Protein AF-A0A3R9VTT6-F1 (afdb_monomer_lite)

pLDDT: mean 97.36, std 1.84, range [86.12, 98.75]

Radius of gyration: 13.42 Å; chains: 1; bounding box: 31×19×38 Å

Secondary structure (DSSP, 8-state):
---EE---SGGG-SHHHHHHHHHTTPEEPEEESSSSB-S-----SSS--EEE----BTTTTBPPHHHHHH-

Structure (mmCIF, N/CA/C/O backbone):
data_AF-A0A3R9VTT6-F1
#
_entry.id   AF-A0A3R9VTT6-F1
#
loop_
_atom_site.group_PDB
_atom_site.id
_atom_site.type_symbol
_atom_site.label_atom_id
_atom_site.label_alt_id
_atom_site.label_comp_id
_atom_site.label_asym_id
_atom_site.label_entity_id
_atom_site.label_seq_id
_atom_site.pdbx_PDB_ins_code
_atom_site.Cartn_x
_atom_site.Cartn_y
_atom_site.Cartn_z
_atom_site.occupancy
_atom_site.B_iso_or_equiv
_atom_site.auth_seq_id
_atom_site.auth_comp_id
_atom_site.auth_asym_id
_atom_site.auth_atom_id
_atom_site.pdbx_PDB_model_num
ATOM 1 N N . THR A 1 1 ? -19.825 4.486 2.909 1.00 86.12 1 THR A N 1
ATOM 2 C CA . THR A 1 1 ? -18.774 5.134 2.092 1.00 86.12 1 THR A CA 1
ATOM 3 C C . THR A 1 1 ? -17.463 4.397 2.268 1.00 86.12 1 THR A C 1
ATOM 5 O O . THR A 1 1 ? -17.198 3.966 3.380 1.00 86.12 1 THR A O 1
ATOM 8 N N . ARG A 1 2 ? -16.662 4.225 1.207 1.00 96.94 2 ARG A N 1
ATOM 9 C CA . ARG A 1 2 ? -15.309 3.639 1.283 1.00 96.94 2 ARG A CA 1
ATOM 10 C C . ARG A 1 2 ? -14.266 4.760 1.351 1.00 96.94 2 ARG A C 1
ATOM 12 O O . ARG A 1 2 ? -14.292 5.645 0.504 1.00 96.94 2 ARG A O 1
ATOM 19 N N . VAL A 1 3 ? -13.384 4.728 2.353 1.00 98.50 3 VAL A N 1
ATOM 20 C CA . VAL A 1 3 ? -12.330 5.737 2.582 1.00 98.50 3 VAL A CA 1
ATOM 21 C C . VAL A 1 3 ? -10.949 5.084 2.565 1.00 98.50 3 VAL A C 1
ATOM 23 O O . VAL A 1 3 ? -10.715 4.123 3.295 1.00 98.50 3 VAL A O 1
ATOM 26 N N . ALA A 1 4 ? -10.035 5.626 1.758 1.00 98.62 4 ALA A N 1
ATOM 27 C CA . ALA A 1 4 ? -8.622 5.259 1.762 1.00 98.62 4 ALA A CA 1
ATOM 28 C C . ALA A 1 4 ? -7.781 6.412 2.325 1.00 98.62 4 ALA A C 1
ATOM 30 O O . ALA A 1 4 ? -8.027 7.575 2.000 1.00 98.62 4 ALA A O 1
ATOM 31 N N . VAL A 1 5 ? -6.781 6.088 3.144 1.00 98.62 5 VAL A N 1
ATOM 32 C CA . VAL A 1 5 ? -5.858 7.058 3.750 1.00 98.62 5 VAL A CA 1
ATOM 33 C C . VAL A 1 5 ? -4.435 6.722 3.329 1.00 98.62 5 VAL A C 1
ATOM 35 O O . VAL A 1 5 ? -4.012 5.570 3.408 1.00 98.62 5 VAL A O 1
ATOM 38 N N . GLU A 1 6 ? -3.678 7.727 2.893 1.00 98.56 6 GLU A N 1
ATOM 39 C CA . GLU A 1 6 ? -2.323 7.536 2.379 1.00 98.56 6 GLU A CA 1
ATOM 40 C C . GLU A 1 6 ? -1.308 8.458 3.077 1.00 98.56 6 GLU A C 1
ATOM 42 O O . GLU A 1 6 ? -0.993 9.543 2.573 1.00 98.56 6 GLU A O 1
ATOM 47 N N . PRO A 1 7 ? -0.780 8.054 4.249 1.00 97.31 7 PRO A N 1
ATOM 48 C CA . PRO A 1 7 ? 0.244 8.826 4.935 1.00 97.31 7 PRO A CA 1
ATOM 49 C C . PRO A 1 7 ? 1.546 8.900 4.127 1.00 97.31 7 PRO A C 1
ATOM 51 O O . PRO A 1 7 ? 1.876 8.022 3.329 1.00 97.31 7 PRO A O 1
ATOM 54 N N . ARG A 1 8 ? 2.298 9.986 4.324 1.00 96.56 8 ARG A N 1
ATOM 55 C CA . ARG A 1 8 ? 3.504 10.317 3.537 1.00 96.56 8 ARG A CA 1
ATOM 56 C C . ARG A 1 8 ? 4.804 10.241 4.328 1.00 96.56 8 ARG A C 1
ATOM 58 O O . ARG A 1 8 ? 5.865 10.454 3.754 1.00 96.56 8 ARG A O 1
ATOM 65 N N . HIS A 1 9 ? 4.722 9.977 5.628 1.00 97.50 9 HIS A N 1
ATOM 66 C CA . HIS A 1 9 ? 5.855 10.057 6.541 1.00 97.50 9 HIS A CA 1
ATOM 67 C C . HIS A 1 9 ? 5.933 8.817 7.434 1.00 97.50 9 HIS A C 1
ATOM 69 O O . HIS A 1 9 ? 4.904 8.286 7.847 1.00 97.50 9 HIS A O 1
ATOM 75 N N . ALA A 1 10 ? 7.151 8.373 7.756 1.00 96.94 10 ALA A N 1
ATOM 76 C CA . ALA A 1 10 ? 7.373 7.122 8.482 1.00 96.94 10 ALA A CA 1
ATOM 77 C C . ALA A 1 10 ? 6.818 7.121 9.915 1.00 96.94 10 ALA A C 1
ATOM 79 O O . ALA A 1 10 ? 6.498 6.067 10.453 1.00 96.94 10 ALA A O 1
ATOM 80 N N . SER A 1 11 ? 6.634 8.302 10.511 1.00 97.75 11 SER A N 1
ATOM 81 C CA . SER A 1 11 ? 6.036 8.455 11.845 1.00 97.75 11 SER A CA 1
ATOM 82 C C . SER A 1 11 ? 4.590 7.956 11.943 1.00 97.75 11 SER A C 1
ATOM 84 O O . SER A 1 11 ? 4.085 7.806 13.047 1.00 97.75 11 SER A O 1
ATOM 86 N N . TRP A 1 12 ? 3.914 7.707 10.817 1.00 98.25 12 TRP A N 1
ATOM 87 C CA . TRP A 1 12 ? 2.561 7.145 10.794 1.00 98.25 12 TRP A CA 1
ATOM 88 C C . TRP A 1 12 ? 2.531 5.620 10.929 1.00 98.25 12 TRP A C 1
ATOM 90 O O . TRP A 1 12 ? 1.460 5.042 11.097 1.00 98.25 12 TRP A O 1
ATOM 100 N N . TRP A 1 13 ? 3.679 4.944 10.847 1.00 97.88 13 TRP A N 1
ATOM 101 C CA . TRP A 1 13 ? 3.756 3.485 10.897 1.00 97.88 13 TRP A CA 1
ATOM 102 C C . TRP A 1 13 ? 3.780 2.974 12.337 1.00 97.88 13 TRP A C 1
ATOM 104 O O . TRP A 1 13 ? 4.711 2.291 12.755 1.00 97.88 13 TRP A O 1
ATOM 114 N N . THR A 1 14 ? 2.733 3.292 13.095 1.00 98.31 14 THR A N 1
ATOM 115 C CA . THR A 1 14 ? 2.567 2.849 14.482 1.00 98.31 14 THR A CA 1
ATOM 116 C C . THR A 1 14 ? 1.394 1.873 14.624 1.00 98.31 14 THR A C 1
ATOM 118 O O . THR A 1 14 ? 0.457 1.905 13.815 1.00 98.31 14 THR A O 1
ATOM 121 N N . PRO A 1 15 ? 1.407 1.004 15.653 1.00 98.38 15 PRO A N 1
ATOM 122 C CA . PRO A 1 15 ? 0.255 0.170 15.992 1.00 98.38 15 PRO A CA 1
ATOM 123 C C . PRO A 1 15 ? -1.028 0.982 16.219 1.00 98.38 15 PRO A C 1
ATOM 125 O O . PRO A 1 15 ? -2.090 0.569 15.760 1.00 98.38 15 PRO A O 1
ATOM 128 N N . ASP A 1 16 ? -0.925 2.163 16.833 1.00 98.50 16 ASP A N 1
ATOM 129 C CA . ASP A 1 16 ? -2.078 3.021 17.136 1.00 98.50 16 ASP A CA 1
ATOM 130 C C . ASP A 1 16 ? -2.769 3.518 15.862 1.00 98.50 16 ASP A C 1
ATOM 132 O O . ASP A 1 16 ? -3.988 3.416 15.721 1.00 98.50 16 ASP A O 1
ATOM 136 N N . VAL A 1 17 ? -1.990 3.988 14.880 1.00 98.44 17 VAL A N 1
ATOM 137 C CA . VAL A 1 17 ? -2.533 4.405 13.579 1.00 98.44 17 VAL A CA 1
ATOM 138 C C . VAL A 1 17 ? -3.183 3.219 12.869 1.00 98.44 17 VAL A C 1
ATOM 140 O O . VAL A 1 17 ? -4.271 3.359 12.305 1.00 98.44 17 VAL A O 1
ATOM 143 N N . ARG A 1 18 ? -2.563 2.032 12.920 1.00 98.62 18 ARG A N 1
ATOM 144 C CA . ARG A 1 18 ? -3.159 0.812 12.361 1.00 98.62 18 ARG A CA 1
ATOM 145 C C . ARG A 1 18 ? -4.500 0.479 13.022 1.00 98.62 18 ARG A C 1
ATOM 147 O O . ARG A 1 18 ? -5.428 0.106 12.299 1.00 98.62 18 ARG A O 1
ATOM 154 N N . SER A 1 19 ? -4.603 0.610 14.348 1.00 98.69 19 SER A N 1
ATOM 155 C CA . SER A 1 19 ? -5.855 0.380 15.084 1.00 98.69 19 SER A CA 1
ATOM 156 C C . SER A 1 19 ? -6.935 1.332 14.598 1.00 98.69 19 SER A C 1
ATOM 158 O O . SER A 1 19 ? -7.963 0.873 14.117 1.00 98.69 19 SER A O 1
ATOM 160 N N . VAL A 1 20 ? -6.653 2.640 14.568 1.00 98.62 20 VAL A N 1
ATOM 161 C CA . VAL A 1 20 ? -7.619 3.655 14.116 1.00 98.62 20 VAL A CA 1
ATOM 162 C C . VAL A 1 20 ? -8.148 3.358 12.712 1.00 98.62 20 VAL A C 1
ATOM 164 O O . VAL A 1 20 ? -9.348 3.477 12.471 1.00 98.62 20 VAL A O 1
ATOM 167 N N . LEU A 1 21 ? -7.284 2.958 11.773 1.00 98.69 21 LEU A N 1
ATOM 168 C CA . LEU A 1 21 ? -7.730 2.600 10.423 1.00 98.69 21 LEU A CA 1
ATOM 169 C C . LEU A 1 21 ? -8.615 1.346 10.424 1.00 98.69 21 LEU A C 1
ATOM 171 O O . LEU A 1 21 ? -9.632 1.326 9.731 1.00 98.69 21 LEU A O 1
ATOM 175 N N . THR A 1 22 ? -8.252 0.339 11.222 1.00 98.69 22 THR A N 1
ATOM 176 C CA . THR A 1 22 ? -9.006 -0.917 11.353 1.00 98.69 22 THR A CA 1
ATOM 177 C C . THR A 1 22 ? -10.379 -0.689 11.978 1.00 98.69 22 THR A C 1
ATOM 179 O O . THR A 1 22 ? -11.390 -1.084 11.400 1.00 98.69 22 THR A O 1
ATOM 182 N N . ASP A 1 23 ? -10.434 0.041 13.090 1.00 98.56 23 ASP A N 1
ATOM 183 C CA . ASP A 1 23 ? -11.660 0.336 13.839 1.00 98.56 23 ASP A CA 1
ATOM 184 C C . ASP A 1 23 ? -12.659 1.164 13.019 1.00 98.56 23 ASP A C 1
ATOM 186 O O . ASP A 1 23 ? -13.867 1.134 13.255 1.00 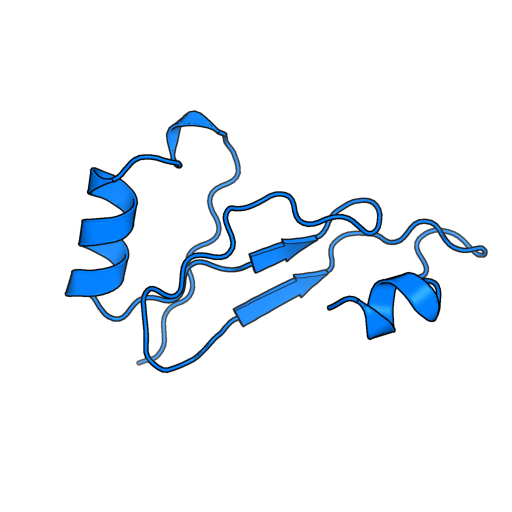98.56 23 ASP A O 1
ATOM 190 N N . ARG A 1 24 ? -12.165 1.914 12.026 1.00 98.31 24 ARG A N 1
ATOM 191 C CA . ARG A 1 24 ? -12.985 2.720 11.111 1.00 98.31 24 ARG A CA 1
ATOM 192 C C . ARG A 1 24 ? -13.254 2.049 9.767 1.00 98.31 24 ARG A C 1
ATOM 194 O O . ARG A 1 24 ? -13.904 2.664 8.922 1.00 98.31 24 ARG A O 1
ATOM 201 N N . GLY A 1 25 ? -12.754 0.833 9.542 1.00 98.31 25 GLY A N 1
ATOM 202 C CA . GLY A 1 25 ? -12.866 0.146 8.253 1.00 98.31 25 GLY A CA 1
ATOM 203 C C . GLY A 1 2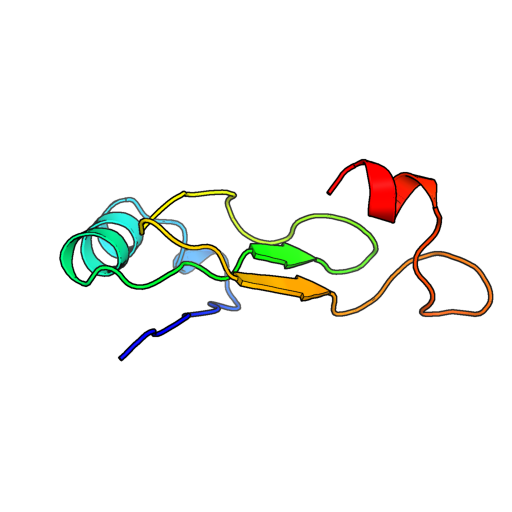5 ? -12.260 0.942 7.088 1.00 98.31 25 GLY A C 1
ATOM 204 O O . GLY A 1 25 ? -12.711 0.807 5.945 1.00 98.31 25 GLY A O 1
ATOM 205 N N . ALA A 1 26 ? -11.263 1.787 7.366 1.00 98.69 26 ALA A N 1
ATOM 206 C CA . ALA A 1 26 ? -10.579 2.606 6.374 1.00 98.69 26 ALA A CA 1
ATOM 207 C C . ALA A 1 26 ? -9.382 1.843 5.796 1.00 98.69 26 ALA A C 1
ATOM 209 O O . ALA A 1 26 ? -8.584 1.261 6.532 1.00 98.69 26 ALA A O 1
ATOM 210 N N . ALA A 1 27 ? -9.222 1.865 4.473 1.00 98.75 27 ALA A N 1
ATOM 211 C CA . ALA A 1 27 ? -8.081 1.228 3.828 1.00 98.75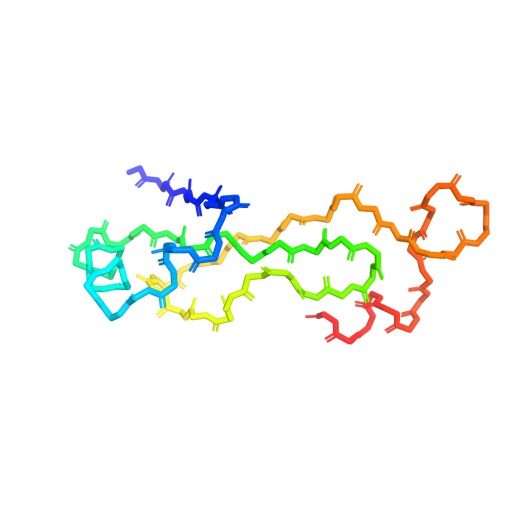 27 ALA A CA 1
ATOM 212 C C . ALA A 1 27 ? -6.819 2.076 4.034 1.00 98.75 27 ALA A C 1
ATOM 214 O O . ALA A 1 27 ? -6.784 3.247 3.646 1.00 98.75 27 ALA A O 1
ATOM 215 N N . LEU A 1 28 ? -5.754 1.482 4.576 1.00 98.75 28 LEU A N 1
ATOM 216 C CA . LEU A 1 28 ? -4.414 2.005 4.343 1.00 98.75 28 LEU A CA 1
ATOM 217 C C . LEU A 1 28 ? -4.126 1.864 2.847 1.00 98.75 28 LEU A C 1
ATOM 219 O O . LEU A 1 28 ? -4.124 0.756 2.313 1.00 98.75 28 LEU A O 1
ATOM 223 N N . CYS A 1 29 ? -3.876 2.978 2.168 1.00 98.62 29 CYS A N 1
ATOM 224 C CA . CYS A 1 29 ? -3.455 2.933 0.780 1.00 98.62 29 CYS A CA 1
ATOM 225 C C . CYS A 1 29 ? -2.033 2.360 0.695 1.00 98.62 29 CYS A C 1
ATOM 227 O O . CYS A 1 29 ? -1.072 2.920 1.236 1.00 98.62 29 CYS A O 1
ATOM 229 N N . TRP A 1 30 ? -1.891 1.244 -0.016 1.00 98.44 30 TRP A N 1
ATOM 230 C CA . TRP A 1 30 ? -0.588 0.690 -0.353 1.00 98.44 30 TRP A CA 1
ATOM 231 C C . TRP A 1 30 ? 0.005 1.512 -1.490 1.00 98.44 30 TRP A C 1
ATOM 233 O O . TRP A 1 30 ? -0.557 1.576 -2.581 1.00 98.44 30 TRP A O 1
ATOM 243 N N . ALA A 1 31 ? 1.109 2.201 -1.227 1.00 98.19 31 ALA A N 1
ATOM 244 C CA . ALA A 1 31 ? 1.716 3.084 -2.211 1.00 98.19 31 ALA A CA 1
ATOM 245 C C . ALA A 1 31 ? 2.999 2.474 -2.764 1.00 98.19 31 ALA A C 1
ATOM 247 O O . ALA A 1 31 ? 3.802 1.907 -2.023 1.00 98.19 31 ALA A O 1
ATOM 248 N N . ASP A 1 32 ? 3.212 2.664 -4.060 1.00 97.94 32 ASP A N 1
ATOM 249 C CA . ASP A 1 32 ? 4.469 2.372 -4.735 1.00 97.94 32 ASP A CA 1
ATOM 250 C C . ASP A 1 32 ? 5.137 3.670 -5.186 1.00 97.94 32 ASP A C 1
ATOM 252 O O . ASP A 1 32 ? 4.474 4.560 -5.737 1.00 97.94 32 ASP A O 1
ATOM 256 N N . ARG A 1 33 ? 6.457 3.746 -5.018 1.00 97.00 33 ARG A N 1
ATOM 257 C CA . ARG A 1 33 ? 7.309 4.709 -5.717 1.00 97.00 33 ARG A CA 1
ATOM 258 C C . ARG A 1 33 ? 8.620 4.036 -6.089 1.00 97.00 33 ARG A C 1
ATOM 260 O O . ARG A 1 33 ? 9.273 3.414 -5.257 1.00 97.00 33 ARG A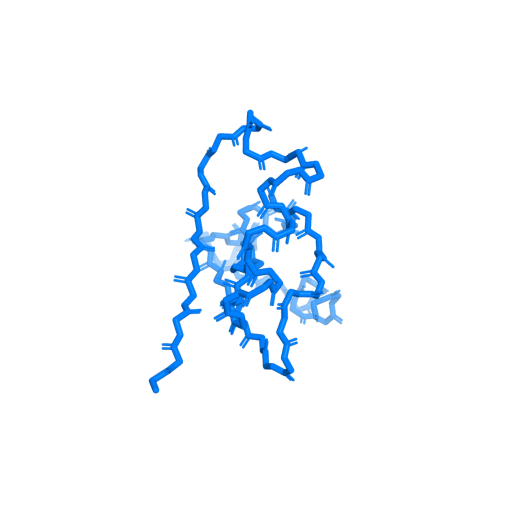 O 1
ATOM 267 N N . GLY A 1 34 ? 9.039 4.211 -7.336 1.00 97.19 34 GLY A N 1
ATOM 268 C CA . GLY A 1 34 ? 10.249 3.583 -7.845 1.00 97.19 34 GLY A CA 1
ATOM 269 C C . GLY A 1 34 ? 10.110 2.065 -7.954 1.00 97.19 34 GLY A C 1
ATOM 270 O O . GLY A 1 34 ? 11.092 1.358 -7.727 1.00 97.19 34 GLY A O 1
ATOM 271 N N . SER A 1 35 ? 8.918 1.563 -8.301 1.00 97.00 35 SER A N 1
ATOM 272 C CA . SER A 1 35 ? 8.638 0.123 -8.406 1.00 97.00 35 SER A CA 1
ATOM 273 C C . SER A 1 35 ? 8.920 -0.648 -7.108 1.00 97.00 35 SER A C 1
ATOM 275 O O . SER A 1 35 ? 9.400 -1.783 -7.146 1.00 97.00 35 SER A O 1
ATOM 277 N N . ARG A 1 36 ? 8.692 0.000 -5.961 1.00 95.94 36 ARG A N 1
ATOM 278 C CA . ARG A 1 36 ? 8.794 -0.574 -4.619 1.00 95.94 36 ARG A CA 1
ATOM 279 C C . ARG A 1 36 ? 7.645 -0.069 -3.737 1.00 95.94 36 ARG A C 1
ATOM 281 O O . ARG A 1 36 ? 7.334 1.125 -3.806 1.00 95.94 36 ARG A O 1
ATOM 288 N N . PRO A 1 37 ? 7.080 -0.920 -2.858 1.00 96.62 37 PRO A N 1
ATOM 289 C CA . PRO A 1 37 ? 6.207 -0.469 -1.780 1.00 96.62 37 PRO A CA 1
ATOM 290 C C . PRO A 1 37 ? 6.911 0.557 -0.885 1.00 96.62 37 PRO A C 1
ATOM 292 O O . PRO A 1 37 ? 8.069 0.366 -0.512 1.00 96.62 37 PRO A O 1
ATOM 295 N N . VAL A 1 38 ? 6.205 1.630 -0.526 1.00 96.94 38 VAL A N 1
ATOM 296 C CA . VAL A 1 38 ? 6.693 2.675 0.397 1.00 96.94 38 VAL A CA 1
ATOM 297 C C . VAL A 1 38 ? 5.823 2.832 1.647 1.00 96.94 38 VAL A C 1
ATOM 299 O O . VAL A 1 38 ? 6.102 3.681 2.491 1.00 96.94 38 VAL A O 1
ATOM 302 N N . THR A 1 39 ? 4.782 2.011 1.782 1.00 97.75 39 THR A N 1
ATOM 303 C CA . THR A 1 39 ? 3.937 1.914 2.977 1.00 97.75 39 THR A CA 1
ATOM 304 C C . THR A 1 39 ? 3.897 0.465 3.476 1.00 97.75 39 THR A C 1
ATOM 306 O O . THR A 1 39 ? 4.131 -0.459 2.690 1.00 97.75 39 THR A O 1
ATOM 309 N N . PRO A 1 40 ? 3.616 0.227 4.770 1.00 97.31 40 PRO A N 1
ATOM 310 C CA . PRO A 1 40 ? 3.347 -1.118 5.264 1.00 97.31 40 PRO A CA 1
ATOM 311 C C . PRO A 1 40 ? 2.160 -1.748 4.523 1.00 97.31 40 PRO A C 1
ATOM 313 O O . PRO A 1 40 ? 1.141 -1.092 4.311 1.00 97.31 40 PRO A O 1
ATOM 316 N N . LEU A 1 41 ? 2.245 -3.039 4.191 1.00 96.88 41 LEU A N 1
ATOM 317 C CA . LEU A 1 41 ? 1.154 -3.778 3.539 1.00 96.88 41 LEU A CA 1
ATOM 318 C C . LEU A 1 41 ? 0.117 -4.283 4.557 1.00 96.88 41 LEU A C 1
ATOM 320 O O . LEU A 1 41 ? -0.271 -5.451 4.570 1.00 96.88 41 LEU A O 1
ATOM 324 N N . TRP A 1 42 ? -0.302 -3.411 5.477 1.00 98.19 42 TRP A N 1
ATOM 325 C CA . TRP A 1 42 ? -1.327 -3.754 6.458 1.00 98.19 42 TRP A CA 1
ATOM 326 C C . TRP A 1 42 ? -2.693 -3.831 5.791 1.00 98.19 42 TRP A C 1
ATOM 328 O O . TRP A 1 42 ? -3.099 -2.919 5.071 1.00 98.19 42 TRP A O 1
ATOM 338 N N . ARG A 1 43 ? -3.431 -4.898 6.094 1.00 98.06 43 ARG A N 1
ATOM 339 C CA . ARG A 1 43 ? -4.852 -4.999 5.779 1.00 98.06 43 ARG A CA 1
ATOM 340 C C . ARG A 1 43 ? -5.654 -4.411 6.938 1.00 98.06 43 ARG A C 1
ATOM 342 O O . ARG A 1 43 ? -5.711 -5.013 8.006 1.00 98.06 43 ARG A O 1
ATOM 349 N N . THR A 1 44 ? -6.226 -3.229 6.728 1.00 98.62 44 THR A N 1
ATOM 350 C CA . THR A 1 44 ? -7.016 -2.488 7.733 1.00 98.62 44 THR A CA 1
ATOM 351 C C . THR A 1 44 ? -8.513 -2.481 7.424 1.00 98.62 44 THR A C 1
ATOM 353 O O . THR A 1 44 ? -9.298 -1.929 8.177 1.00 98.62 44 THR A O 1
ATOM 356 N N . THR A 1 45 ? -8.938 -3.077 6.310 1.00 98.56 45 THR A N 1
ATOM 357 C CA . THR A 1 45 ? -10.354 -3.228 5.961 1.00 98.56 45 THR A CA 1
ATOM 358 C C . THR A 1 45 ? -10.544 -4.418 5.011 1.00 98.56 45 THR A C 1
ATOM 360 O O . THR A 1 45 ? -9.579 -5.106 4.646 1.00 98.56 45 THR A O 1
ATOM 363 N N . ASP A 1 46 ? -11.786 -4.725 4.652 1.00 97.81 46 ASP A N 1
ATOM 364 C CA . ASP A 1 46 ? -12.140 -5.861 3.793 1.00 97.81 46 ASP A CA 1
ATOM 365 C C . ASP A 1 46 ? -11.847 -5.610 2.301 1.00 97.81 46 ASP A C 1
ATOM 367 O O . ASP A 1 46 ? -11.736 -6.569 1.536 1.00 97.81 46 ASP A O 1
ATOM 371 N N . TRP A 1 47 ? -11.611 -4.352 1.915 1.00 98.12 47 TRP A N 1
ATOM 372 C CA . TRP A 1 47 ? -11.189 -3.912 0.582 1.00 98.12 47 TRP A CA 1
ATOM 373 C C . TRP A 1 47 ? -9.793 -3.253 0.589 1.00 98.12 47 TRP A C 1
ATOM 375 O O . TRP A 1 47 ? -9.259 -2.879 1.629 1.00 98.12 47 TRP A O 1
ATOM 385 N N . GLY A 1 48 ? -9.175 -3.123 -0.587 1.00 97.19 48 GLY A N 1
ATOM 386 C CA . GLY A 1 48 ? -7.837 -2.541 -0.743 1.00 97.19 48 GLY A CA 1
ATOM 387 C C . GLY A 1 48 ? -7.814 -1.352 -1.699 1.00 97.19 48 GLY A C 1
ATOM 388 O O . GLY A 1 48 ? -8.654 -1.243 -2.592 1.00 97.19 48 GLY A O 1
ATOM 389 N N . TYR A 1 49 ? -6.821 -0.480 -1.525 1.00 98.38 49 TYR A N 1
ATOM 390 C CA . TYR A 1 49 ? -6.505 0.598 -2.459 1.00 98.38 49 TYR A CA 1
ATOM 391 C C . TYR A 1 49 ? -4.992 0.635 -2.678 1.00 98.38 49 TYR A C 1
ATOM 393 O O . TYR A 1 49 ? -4.235 0.742 -1.713 1.00 98.38 49 TYR A O 1
ATOM 401 N N . VAL A 1 50 ? -4.557 0.549 -3.934 1.00 97.94 50 VAL A N 1
ATOM 402 C CA . VAL A 1 50 ? -3.138 0.587 -4.314 1.00 97.94 50 VAL A CA 1
ATOM 403 C C . VAL A 1 50 ? -2.896 1.803 -5.200 1.00 97.94 50 VAL A C 1
ATOM 405 O O . VAL A 1 50 ? -3.677 2.060 -6.118 1.00 97.94 50 VAL A O 1
ATOM 408 N N . ARG A 1 51 ? -1.822 2.560 -4.942 1.00 98.44 51 ARG A N 1
ATOM 409 C CA . ARG A 1 51 ? -1.476 3.754 -5.723 1.00 98.44 51 ARG A CA 1
ATOM 410 C C . ARG A 1 51 ? -0.038 3.727 -6.230 1.00 98.44 51 ARG A C 1
ATOM 412 O O . ARG A 1 51 ? 0.923 3.847 -5.468 1.00 98.44 51 ARG A O 1
ATOM 419 N N . PHE A 1 52 ? 0.087 3.626 -7.549 1.00 97.94 52 PHE A N 1
ATOM 420 C CA . PHE A 1 52 ? 1.350 3.651 -8.278 1.00 97.94 52 PHE A CA 1
ATOM 421 C C . PHE A 1 52 ? 1.757 5.091 -8.603 1.00 97.94 52 PHE A C 1
ATOM 423 O O . PHE A 1 52 ? 1.075 5.766 -9.371 1.00 97.94 52 PHE A O 1
ATOM 430 N N . HIS A 1 53 ? 2.852 5.583 -8.013 1.00 97.81 53 HIS A N 1
ATOM 431 C CA . HIS A 1 53 ? 3.320 6.954 -8.262 1.00 97.81 53 HIS A CA 1
ATOM 432 C C . HIS A 1 53 ? 4.320 7.038 -9.407 1.00 97.81 53 HIS A C 1
ATOM 434 O O . HIS A 1 53 ? 4.343 8.037 -10.119 1.00 97.81 53 HIS A O 1
ATOM 440 N N . GLN A 1 54 ? 5.204 6.045 -9.531 1.00 97.81 54 GLN A N 1
ATOM 441 C CA . GLN A 1 54 ? 6.320 6.104 -10.467 1.00 97.81 54 GLN A CA 1
ATOM 442 C C . GLN A 1 54 ? 7.007 4.742 -10.597 1.00 97.81 54 GLN A C 1
ATOM 444 O O . GLN A 1 54 ? 7.444 4.174 -9.594 1.00 97.81 54 GLN A O 1
ATOM 449 N N . GLY A 1 55 ? 7.187 4.256 -11.824 1.00 97.62 55 GLY A N 1
ATOM 450 C CA . GLY A 1 55 ? 7.999 3.078 -12.098 1.00 97.62 55 GLY A CA 1
ATOM 451 C C . GLY A 1 55 ? 9.468 3.408 -12.397 1.00 97.62 55 GLY A C 1
ATOM 452 O O . GLY A 1 55 ? 9.912 4.556 -12.305 1.00 97.62 55 GLY A O 1
ATOM 453 N N . ARG A 1 56 ? 10.245 2.369 -12.722 1.00 97.12 56 ARG A N 1
ATOM 454 C CA . ARG A 1 56 ? 11.677 2.456 -13.079 1.00 97.12 56 ARG A CA 1
ATOM 455 C C . ARG A 1 56 ? 11.995 2.022 -14.513 1.00 97.12 56 ARG A C 1
ATOM 457 O O . ARG A 1 56 ? 13.165 2.011 -14.880 1.00 97.12 56 ARG A O 1
ATOM 464 N N . ALA A 1 57 ? 11.000 1.605 -15.293 1.00 97.69 57 ALA A N 1
ATOM 465 C CA . ALA A 1 57 ? 11.217 1.138 -16.658 1.00 97.69 57 ALA A CA 1
ATOM 466 C C . ALA A 1 57 ? 11.359 2.304 -17.642 1.00 97.69 57 ALA A C 1
ATOM 468 O O . ALA A 1 57 ? 10.894 3.412 -17.380 1.00 97.69 57 ALA A O 1
ATOM 469 N N . ALA A 1 58 ? 11.996 2.026 -18.780 1.00 96.56 58 ALA A N 1
ATOM 470 C CA . ALA A 1 58 ? 12.061 2.933 -19.915 1.00 96.56 58 ALA A CA 1
ATOM 471 C C . ALA A 1 58 ? 10.851 2.714 -20.854 1.00 96.56 58 ALA A C 1
ATOM 473 O O . ALA A 1 58 ? 10.496 1.558 -21.102 1.00 96.56 58 ALA A O 1
ATOM 474 N N . PRO A 1 59 ? 10.243 3.786 -21.395 1.00 95.12 59 PRO A N 1
ATOM 475 C CA . PRO A 1 59 ? 10.524 5.185 -21.067 1.00 95.12 59 PRO A CA 1
ATOM 476 C C . PRO A 1 59 ? 10.086 5.526 -19.634 1.00 95.12 59 PRO A C 1
ATOM 478 O O . PRO A 1 59 ? 9.037 5.084 -19.170 1.00 95.12 59 PRO A O 1
ATOM 481 N N . TRP A 1 60 ? 10.897 6.309 -18.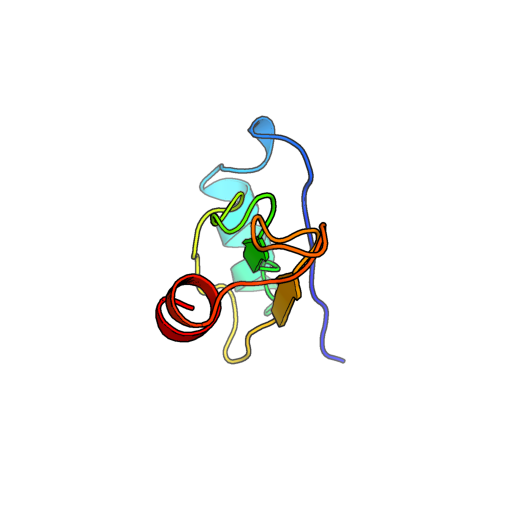921 1.00 94.56 60 TRP A N 1
ATOM 482 C CA . TRP A 1 60 ? 10.549 6.772 -17.575 1.00 94.56 60 TRP A CA 1
ATOM 483 C C . TRP A 1 60 ? 9.286 7.654 -17.634 1.00 94.56 60 TRP A C 1
ATOM 485 O O . TRP A 1 60 ? 9.190 8.461 -18.561 1.00 94.56 60 TRP A O 1
ATOM 495 N N . PRO A 1 61 ? 8.329 7.557 -16.685 1.00 95.88 61 PRO A N 1
ATOM 496 C CA . PRO A 1 61 ? 8.325 6.770 -15.443 1.00 95.88 61 PRO A CA 1
ATOM 497 C C . PRO A 1 61 ? 7.548 5.436 -15.526 1.00 95.88 61 PRO A C 1
ATOM 499 O O . PRO A 1 61 ? 6.829 5.079 -14.586 1.00 95.88 61 PRO A O 1
ATOM 502 N N . ALA A 1 62 ? 7.641 4.693 -16.632 1.00 97.94 62 ALA A N 1
ATOM 503 C CA . ALA A 1 62 ? 6.859 3.471 -16.823 1.00 97.94 62 ALA A CA 1
ATOM 504 C C . ALA A 1 62 ? 7.160 2.378 -15.784 1.00 97.94 62 ALA A C 1
ATOM 506 O O . ALA A 1 62 ? 8.247 2.284 -15.205 1.00 97.94 62 ALA A O 1
ATOM 507 N N . TYR A 1 63 ? 6.192 1.485 -15.589 1.00 98.19 63 TYR A N 1
ATOM 508 C CA . TYR A 1 63 ? 6.372 0.267 -14.810 1.00 98.19 63 TYR A CA 1
ATOM 509 C C . TYR A 1 63 ? 6.829 -0.885 -15.704 1.00 98.19 63 TYR A C 1
ATOM 511 O O . TYR A 1 63 ? 6.262 -1.146 -16.763 1.00 98.19 63 TYR A O 1
ATOM 519 N N . GLY A 1 64 ? 7.852 -1.610 -15.254 1.00 97.31 64 GLY A N 1
ATOM 520 C CA . GLY A 1 64 ? 8.276 -2.844 -15.907 1.00 97.31 64 GLY A CA 1
ATOM 521 C C . GLY A 1 64 ? 7.328 -3.993 -15.572 1.00 97.31 64 GLY A C 1
ATOM 522 O O . GLY A 1 64 ? 6.769 -4.047 -14.476 1.00 97.31 64 GLY A O 1
ATOM 523 N N . ARG A 1 65 ? 7.202 -4.969 -16.479 1.00 96.75 65 ARG A N 1
ATOM 524 C CA . ARG A 1 65 ? 6.329 -6.143 -16.284 1.00 96.75 65 ARG A CA 1
ATOM 525 C C . ARG A 1 65 ? 6.624 -6.911 -14.994 1.00 96.75 65 ARG A C 1
ATOM 527 O O . ARG A 1 65 ? 5.705 -7.422 -14.372 1.00 96.75 65 ARG A O 1
ATOM 534 N N . THR A 1 66 ? 7.890 -7.000 -14.588 1.00 95.75 66 THR A N 1
ATOM 535 C CA . THR A 1 66 ? 8.275 -7.671 -13.337 1.00 95.75 66 THR A CA 1
ATOM 536 C C . THR A 1 66 ? 7.739 -6.942 -12.110 1.00 95.75 66 THR A C 1
ATOM 538 O O . THR A 1 66 ? 7.201 -7.600 -11.232 1.00 95.75 66 THR A O 1
ATOM 541 N N . ALA A 1 67 ? 7.806 -5.607 -12.082 1.00 95.69 67 ALA A N 1
ATOM 542 C CA . ALA A 1 67 ? 7.254 -4.818 -10.983 1.00 95.69 67 ALA A CA 1
ATOM 543 C C . ALA A 1 67 ? 5.728 -4.960 -10.897 1.00 95.69 67 ALA A C 1
ATOM 545 O O . ALA A 1 67 ? 5.193 -5.141 -9.812 1.00 95.69 67 ALA A O 1
ATOM 546 N N . LEU A 1 68 ? 5.037 -4.937 -12.043 1.00 96.06 68 LEU A N 1
ATOM 547 C CA . LEU A 1 68 ? 3.582 -5.120 -12.084 1.00 96.06 68 LEU A CA 1
ATOM 548 C C . LEU A 1 68 ? 3.140 -6.526 -11.666 1.00 96.06 68 LEU A C 1
ATOM 550 O O . LEU A 1 68 ? 2.055 -6.666 -11.134 1.00 96.06 68 LEU A O 1
ATOM 554 N N . ARG A 1 69 ? 3.956 -7.559 -11.915 1.00 96.50 69 ARG A N 1
ATOM 555 C CA . ARG A 1 69 ? 3.658 -8.941 -11.498 1.00 96.50 69 ARG A CA 1
ATOM 556 C C . ARG A 1 69 ? 3.936 -9.221 -10.025 1.00 96.50 69 ARG A C 1
ATOM 558 O O . ARG A 1 69 ? 3.419 -10.198 -9.505 1.00 96.50 69 ARG A O 1
ATOM 565 N N . SER A 1 70 ? 4.829 -8.457 -9.397 1.00 92.62 70 SER A N 1
ATOM 566 C CA . SER A 1 70 ? 5.154 -8.623 -7.974 1.00 92.62 70 SER A CA 1
ATOM 567 C C . SER A 1 70 ? 4.179 -7.908 -7.040 1.00 92.62 70 SER A C 1
ATOM 569 O O . SER A 1 70 ? 4.256 -8.111 -5.832 1.00 92.62 70 SER A O 1
ATOM 571 N N . TRP A 1 71 ? 3.342 -7.036 -7.601 1.00 92.81 71 TRP A N 1
ATOM 572 C CA . TRP A 1 71 ? 2.210 -6.407 -6.931 1.00 92.81 71 TRP A CA 1
ATOM 573 C C . TRP A 1 71 ? 0.965 -7.271 -7.098 1.00 92.81 71 TRP A C 1
ATOM 575 O O . TRP A 1 71 ? 0.198 -7.348 -6.116 1.00 92.81 71 TRP A O 1
#

Sequence (7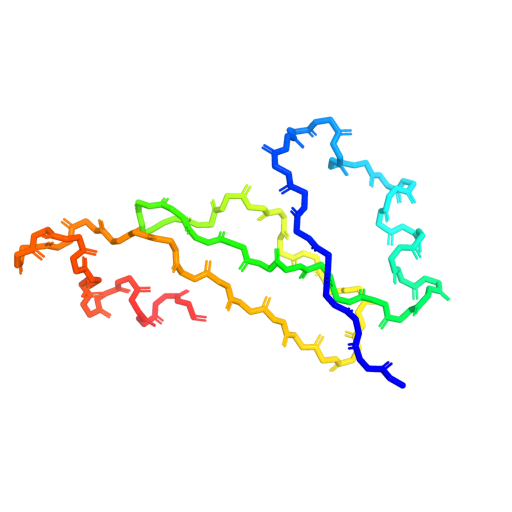1 aa):
TRVAVEPRHASWWTPDVRSVLTDRGAALCWADRGSRPVTPLWRTTDWGYVRFHQGRAAPWPAYGRTALRSW

Foldseek 3Di:
DAAEDEDDDPVCPDPVNLVVLLVVQHEDEFEDDQLDTPDDPDGSHPDYHYYYDAYDDPPGRDHDPVSVVVD